Protein AF-A0A7G9GP65-F1 (afdb_monomer_lite)

Organism: NCBI:txid2764325

Radius of gyration: 23.25 Å; chains: 1; bounding box: 45×37×82 Å

pLDDT: mean 80.0, std 8.12, range [55.78, 90.81]

Structure (mmCIF, N/CA/C/O backbone):
data_AF-A0A7G9GP65-F1
#
_entry.id   AF-A0A7G9GP65-F1
#
loop_
_atom_site.group_PDB
_atom_site.id
_atom_site.type_symbol
_atom_site.label_atom_id
_atom_site.label_alt_id
_atom_site.label_comp_id
_atom_site.label_asym_id
_atom_site.label_entity_id
_atom_site.label_seq_id
_atom_site.pdbx_PDB_ins_code
_atom_site.Cartn_x
_atom_site.Cartn_y
_atom_site.Cartn_z
_atom_site.occupancy
_atom_site.B_iso_or_equiv
_atom_site.auth_seq_id
_atom_site.auth_comp_id
_atom_site.auth_asym_id
_atom_site.auth_atom_id
_atom_site.pdbx_PDB_model_num
ATOM 1 N N . MET A 1 1 ? -5.952 -22.312 -15.199 1.00 57.41 1 MET A N 1
ATOM 2 C CA . MET A 1 1 ? -6.891 -21.314 -14.624 1.00 57.41 1 MET A CA 1
ATOM 3 C C . MET A 1 1 ? -7.206 -21.537 -13.141 1.00 57.41 1 MET A C 1
ATOM 5 O O . MET A 1 1 ? -7.220 -20.553 -12.421 1.00 57.41 1 MET A O 1
ATOM 9 N N . LYS A 1 2 ? -7.400 -22.775 -12.648 1.00 69.38 2 LYS A N 1
ATOM 10 C CA . LYS A 1 2 ? -7.743 -23.050 -11.230 1.00 69.38 2 LYS A CA 1
ATOM 11 C C . LYS A 1 2 ? -6.725 -22.535 -10.195 1.00 69.38 2 LYS A C 1
ATOM 13 O O . LYS A 1 2 ? -7.133 -22.012 -9.168 1.00 69.38 2 LYS A O 1
ATOM 18 N N . THR A 1 3 ? -5.423 -22.641 -10.468 1.00 74.25 3 THR A N 1
ATOM 19 C CA . THR A 1 3 ? -4.363 -22.245 -9.520 1.00 74.25 3 THR A CA 1
ATOM 20 C C . THR A 1 3 ? -4.362 -20.739 -9.246 1.00 74.25 3 THR A C 1
ATOM 22 O O . THR A 1 3 ? -4.258 -20.322 -8.099 1.00 74.25 3 THR A O 1
ATOM 25 N N . ASN A 1 4 ? -4.589 -19.921 -10.278 1.00 82.00 4 ASN A N 1
ATOM 26 C CA . ASN A 1 4 ? -4.629 -18.460 -10.156 1.00 82.00 4 ASN A CA 1
ATOM 27 C C . ASN A 1 4 ? -5.793 -18.002 -9.266 1.00 82.00 4 ASN A C 1
ATOM 29 O O . ASN A 1 4 ? -5.630 -17.097 -8.453 1.00 82.00 4 ASN A O 1
ATOM 33 N N . SER A 1 5 ? -6.947 -18.668 -9.361 1.00 84.81 5 SER A N 1
ATOM 34 C CA . SER A 1 5 ? -8.107 -18.369 -8.518 1.00 84.81 5 SER A CA 1
ATOM 35 C C . SER A 1 5 ? -7.844 -18.640 -7.033 1.00 84.81 5 SER A C 1
ATOM 37 O O . SER A 1 5 ? -8.322 -17.884 -6.194 1.00 84.81 5 SER A O 1
ATOM 39 N N . VAL A 1 6 ? -7.051 -19.664 -6.693 1.00 88.50 6 VAL A N 1
ATOM 40 C CA . VAL A 1 6 ? -6.706 -19.974 -5.292 1.00 88.50 6 VAL A CA 1
ATOM 41 C C . VAL A 1 6 ? -5.864 -18.857 -4.671 1.00 88.50 6 VAL A C 1
ATOM 43 O O . VAL A 1 6 ? -6.162 -18.421 -3.559 1.00 88.50 6 VAL A O 1
ATOM 46 N N . TYR A 1 7 ? -4.870 -18.337 -5.398 1.00 85.88 7 TYR A N 1
ATOM 47 C CA . TYR A 1 7 ? -4.051 -17.219 -4.916 1.00 85.88 7 TYR A CA 1
ATOM 48 C C . TYR A 1 7 ? -4.871 -15.943 -4.706 1.00 85.88 7 TYR A C 1
ATOM 50 O O . TYR A 1 7 ? -4.674 -15.245 -3.713 1.00 85.88 7 TYR A O 1
ATOM 58 N N . ILE A 1 8 ? -5.829 -15.666 -5.596 1.00 86.12 8 ILE A N 1
ATOM 59 C CA . ILE A 1 8 ? -6.716 -14.499 -5.482 1.00 86.12 8 ILE A CA 1
ATOM 60 C C . ILE A 1 8 ? -7.601 -14.606 -4.231 1.00 86.12 8 ILE A C 1
ATOM 62 O O . ILE A 1 8 ? -7.719 -13.643 -3.475 1.00 86.12 8 ILE A O 1
ATOM 66 N N . ILE A 1 9 ? -8.187 -15.779 -3.976 1.00 89.31 9 ILE A N 1
ATOM 67 C CA . ILE A 1 9 ? -9.027 -16.014 -2.790 1.00 89.31 9 ILE A CA 1
ATOM 68 C C . ILE A 1 9 ? -8.203 -15.884 -1.502 1.00 89.31 9 ILE A C 1
ATOM 70 O O . ILE A 1 9 ? -8.651 -15.255 -0.543 1.00 89.31 9 ILE A O 1
ATOM 74 N N . PHE A 1 10 ? -6.986 -16.432 -1.485 1.00 88.38 10 PHE A N 1
ATOM 75 C CA . PHE A 1 10 ? -6.080 -16.304 -0.344 1.00 88.38 10 PHE A CA 1
ATOM 76 C C . PHE A 1 10 ? -5.710 -14.837 -0.071 1.00 88.38 10 PHE A C 1
ATOM 78 O O . PHE A 1 10 ? -5.795 -14.382 1.069 1.00 88.38 10 PHE A O 1
ATOM 85 N N . ALA A 1 11 ? -5.385 -14.072 -1.119 1.00 80.75 11 ALA A N 1
ATOM 86 C CA . ALA A 1 11 ? -5.090 -12.646 -1.007 1.00 80.75 11 ALA A CA 1
ATOM 87 C C . ALA A 1 11 ? -6.280 -11.853 -0.433 1.00 80.75 11 ALA A C 1
ATOM 89 O O . ALA A 1 11 ? -6.093 -11.036 0.468 1.00 80.75 11 ALA A O 1
ATOM 90 N N . LEU A 1 12 ? -7.506 -12.140 -0.886 1.00 84.69 12 LEU A N 1
ATOM 91 C CA . LEU A 1 12 ? -8.736 -11.550 -0.344 1.00 84.69 12 LEU A CA 1
ATOM 92 C C . LEU A 1 12 ? -8.912 -11.847 1.153 1.00 84.69 12 LEU A C 1
ATOM 94 O O . LEU A 1 12 ? -9.181 -10.925 1.924 1.00 84.69 12 LEU A O 1
ATOM 98 N N . ILE A 1 13 ? -8.709 -13.100 1.579 1.00 88.31 13 ILE A N 1
ATOM 99 C CA . ILE A 1 13 ? -8.759 -13.482 3.001 1.00 88.31 13 ILE A CA 1
ATOM 100 C C . ILE A 1 13 ? -7.732 -12.690 3.819 1.00 88.31 13 ILE A C 1
ATOM 102 O O . ILE A 1 13 ? -8.066 -12.181 4.892 1.00 88.31 13 ILE A O 1
ATOM 106 N N . CYS A 1 14 ? -6.504 -12.545 3.315 1.00 82.75 14 CYS A N 1
ATOM 107 C CA . CYS A 1 14 ? -5.458 -11.792 4.001 1.00 82.75 14 CYS A CA 1
ATOM 108 C C . CYS A 1 14 ? -5.832 -10.313 4.150 1.00 82.75 14 CYS A C 1
ATOM 110 O O . CYS A 1 14 ? -5.685 -9.763 5.240 1.00 82.75 14 CYS A O 1
ATOM 112 N N . VAL A 1 15 ? -6.365 -9.679 3.100 1.00 81.25 15 VAL A N 1
ATOM 113 C CA . VAL A 1 15 ? -6.813 -8.276 3.154 1.00 81.25 15 VAL A CA 1
ATOM 114 C C . VAL A 1 15 ? -7.937 -8.098 4.178 1.00 81.25 15 VAL A C 1
ATOM 116 O O . VAL A 1 15 ? -7.873 -7.188 5.005 1.00 81.25 15 VAL A O 1
ATOM 119 N N . ILE A 1 16 ? -8.930 -8.992 4.186 1.00 82.88 16 ILE A N 1
ATOM 120 C CA . ILE A 1 16 ? -10.032 -8.950 5.160 1.00 82.88 16 ILE A CA 1
ATOM 121 C C . ILE A 1 16 ? -9.498 -9.126 6.589 1.00 82.88 16 ILE A C 1
ATOM 123 O O . ILE A 1 16 ? -9.869 -8.362 7.482 1.00 82.88 16 ILE A O 1
ATOM 127 N N . GLY A 1 17 ? -8.591 -10.082 6.806 1.00 84.81 17 GLY A N 1
ATOM 128 C CA . GLY A 1 17 ? -7.961 -10.316 8.107 1.00 84.81 17 GLY A CA 1
ATOM 129 C C . GLY A 1 17 ? -7.197 -9.094 8.620 1.00 84.81 17 GLY A C 1
ATOM 130 O O . GLY A 1 17 ? -7.326 -8.734 9.790 1.00 84.81 17 GLY A O 1
ATOM 131 N N . LEU A 1 18 ? -6.471 -8.401 7.740 1.00 82.00 18 LEU A N 1
ATOM 132 C CA . LEU A 1 18 ? -5.767 -7.161 8.073 1.00 82.00 18 LEU A CA 1
ATOM 133 C C . LEU A 1 18 ? -6.731 -6.019 8.422 1.00 82.00 18 LEU A C 1
ATOM 135 O O . LEU A 1 18 ? -6.486 -5.301 9.390 1.00 82.00 18 LEU A O 1
ATOM 139 N N . CYS A 1 19 ? -7.853 -5.881 7.708 1.00 80.06 19 CYS A N 1
ATOM 140 C CA . CYS A 1 19 ? -8.895 -4.900 8.035 1.00 80.06 19 CYS A CA 1
ATOM 141 C C . CYS A 1 19 ? -9.520 -5.153 9.417 1.00 80.06 19 CYS A C 1
ATOM 143 O O . CYS A 1 19 ? -9.676 -4.222 10.211 1.00 80.06 19 CYS A O 1
ATOM 145 N N . VAL A 1 20 ? -9.853 -6.410 9.730 1.00 82.44 20 VAL A N 1
ATOM 146 C CA . VAL A 1 20 ? -10.411 -6.793 11.039 1.00 82.44 20 VAL A CA 1
ATOM 147 C C . VAL A 1 20 ? -9.388 -6.569 12.150 1.00 82.44 20 VAL A C 1
ATOM 149 O O . VAL A 1 20 ? -9.732 -6.043 13.211 1.00 82.44 20 VAL A O 1
ATOM 152 N N . LEU A 1 21 ? -8.122 -6.910 11.902 1.00 79.44 21 LEU A N 1
ATOM 153 C CA . LEU A 1 21 ? -7.039 -6.680 12.850 1.00 79.44 21 LEU A CA 1
ATOM 154 C C . LEU A 1 21 ? -6.838 -5.182 13.113 1.00 79.44 21 LEU A C 1
ATOM 156 O O . LEU A 1 21 ? -6.732 -4.785 14.272 1.00 79.44 21 LEU A O 1
ATOM 160 N N . GLN A 1 22 ? -6.871 -4.347 12.070 1.00 80.50 22 GLN A N 1
ATOM 161 C CA . GLN A 1 22 ? -6.789 -2.890 12.194 1.00 80.50 22 GLN A CA 1
ATOM 162 C C . GLN A 1 22 ? -7.939 -2.329 13.032 1.00 80.50 22 GLN A C 1
ATOM 164 O O . GLN A 1 22 ? -7.717 -1.511 13.926 1.00 80.50 22 GLN A O 1
ATOM 169 N N . TYR A 1 23 ? -9.162 -2.805 12.793 1.00 80.75 23 TYR A N 1
ATOM 170 C CA . TYR A 1 23 ? -10.327 -2.434 13.592 1.00 80.75 23 TYR A CA 1
ATOM 171 C C . TYR A 1 23 ? -10.162 -2.840 15.067 1.00 80.75 23 TYR A C 1
ATOM 173 O O . TYR A 1 23 ? -10.371 -2.021 15.964 1.00 80.75 23 TYR A O 1
ATOM 181 N N . TYR A 1 24 ? -9.732 -4.077 15.332 1.00 81.38 24 TYR A N 1
ATOM 182 C CA . TYR A 1 24 ? -9.575 -4.596 16.694 1.00 81.38 24 TYR A CA 1
ATOM 183 C C . TYR A 1 24 ? -8.441 -3.906 17.465 1.00 81.38 24 TYR A C 1
ATOM 185 O O . TYR A 1 24 ? -8.600 -3.572 18.642 1.00 81.38 24 TYR A O 1
ATOM 193 N N . ILE A 1 25 ? -7.310 -3.644 16.805 1.00 75.38 25 ILE A N 1
ATOM 194 C CA . ILE A 1 25 ? -6.186 -2.898 17.382 1.00 75.38 25 ILE A CA 1
ATOM 195 C C . ILE A 1 25 ? -6.593 -1.449 17.649 1.00 75.38 25 ILE A C 1
ATOM 197 O O . ILE A 1 25 ? -6.311 -0.932 18.731 1.00 75.38 25 ILE A O 1
ATOM 201 N N . SER A 1 26 ? -7.312 -0.818 16.716 1.00 72.88 26 SER A N 1
ATOM 202 C CA . SER A 1 26 ? -7.844 0.536 16.898 1.00 72.88 26 SER A CA 1
ATOM 203 C C . SER A 1 26 ? -8.854 0.629 18.044 1.00 72.88 26 SER A C 1
ATOM 205 O O . SER A 1 26 ? -9.125 1.732 18.514 1.00 72.88 26 SER A O 1
ATOM 207 N N . LEU A 1 27 ? -9.408 -0.499 18.499 1.00 69.81 27 LEU A N 1
ATOM 208 C CA . LEU A 1 27 ? -10.304 -0.541 19.646 1.00 69.81 27 LEU A CA 1
ATOM 209 C C . LEU A 1 27 ? -9.564 -0.459 20.993 1.00 69.81 27 LEU A C 1
ATOM 211 O O . LEU A 1 27 ? -10.176 -0.126 22.009 1.00 69.81 27 LEU A O 1
ATOM 215 N N . LYS A 1 28 ? -8.267 -0.780 21.043 1.00 72.62 28 LYS A N 1
ATOM 216 C CA . LYS A 1 28 ? -7.488 -0.775 22.289 1.00 72.62 28 LYS A CA 1
ATOM 217 C C . LYS A 1 28 ? -6.961 0.637 22.584 1.00 72.62 28 LYS A C 1
ATOM 219 O O . LYS A 1 28 ? -6.544 1.362 21.691 1.00 72.62 28 LYS A O 1
ATOM 224 N N . SER A 1 29 ? -6.925 1.018 23.865 1.00 55.78 29 SER A N 1
ATOM 225 C CA . SER A 1 29 ? -6.674 2.402 24.320 1.00 55.78 29 SER A CA 1
ATOM 226 C C . SER A 1 29 ? -5.311 3.000 23.938 1.00 55.78 29 SER A C 1
ATOM 228 O O . SER A 1 29 ? -5.119 4.218 24.017 1.00 55.78 29 SER A O 1
ATOM 230 N N . LYS A 1 30 ? -4.340 2.175 23.522 1.00 66.94 30 LYS A N 1
ATOM 231 C CA . LYS A 1 30 ? -3.013 2.645 23.117 1.00 66.94 30 LYS A CA 1
ATOM 232 C C . LYS A 1 30 ? -3.083 3.247 21.714 1.00 66.94 30 LYS A C 1
ATOM 234 O O . LYS A 1 30 ? -2.881 2.555 20.722 1.00 66.94 30 LYS A O 1
ATOM 239 N N . LYS A 1 31 ? -3.284 4.569 21.662 1.00 62.41 31 LYS A N 1
ATOM 240 C CA . LYS A 1 31 ? -3.362 5.397 20.440 1.00 62.41 31 LYS A CA 1
ATOM 241 C C . LYS A 1 31 ? -2.283 5.093 19.393 1.00 62.41 31 LYS A C 1
ATOM 243 O O . LYS A 1 31 ? -2.539 5.229 18.209 1.00 62.41 31 LYS A O 1
ATOM 248 N N . TRP A 1 32 ? -1.096 4.675 19.828 1.00 66.12 32 TRP A N 1
ATOM 249 C CA . TRP A 1 32 ? 0.065 4.413 18.976 1.00 66.12 32 TRP A CA 1
ATOM 250 C C . TRP A 1 32 ? -0.038 3.121 18.162 1.00 66.12 32 TRP A C 1
ATOM 252 O O . TRP A 1 32 ? 0.521 3.039 17.072 1.00 66.12 32 TRP A O 1
ATOM 262 N N . LEU A 1 33 ? -0.771 2.117 18.653 1.00 64.38 33 LEU A N 1
ATOM 263 C CA . LEU A 1 33 ? -0.786 0.801 18.017 1.00 64.38 33 LEU A CA 1
ATOM 264 C C . LEU A 1 33 ? -1.638 0.783 16.740 1.00 64.38 33 LEU A C 1
ATOM 266 O O . LEU A 1 33 ? -1.361 0.003 15.843 1.00 64.38 33 LEU A O 1
ATOM 270 N N . GLY A 1 34 ? -2.618 1.682 16.607 1.00 69.44 34 GLY A N 1
ATOM 271 C CA . GLY A 1 34 ? -3.397 1.825 15.371 1.00 69.44 34 GLY A CA 1
ATOM 272 C C . GLY A 1 34 ? -2.641 2.511 14.225 1.00 69.44 34 GLY A C 1
ATOM 273 O O . GLY A 1 34 ? -2.993 2.308 13.066 1.00 69.44 34 GLY A O 1
ATOM 274 N N . TRP A 1 35 ? -1.580 3.273 14.529 1.00 68.75 35 TRP A N 1
ATOM 275 C CA . TRP A 1 35 ? -0.726 3.931 13.527 1.00 68.75 35 TRP A CA 1
ATOM 276 C C . TRP A 1 35 ? 0.390 3.032 12.994 1.00 68.75 35 TRP A C 1
ATOM 278 O O . TRP A 1 35 ? 0.915 3.299 11.913 1.00 68.75 35 TRP A O 1
ATOM 288 N N . ILE A 1 36 ? 0.737 1.954 13.708 1.00 76.31 36 ILE A N 1
ATOM 289 C CA . ILE A 1 36 ? 1.815 1.057 13.278 1.00 76.31 36 ILE A CA 1
ATOM 290 C C . ILE A 1 36 ? 1.476 0.384 11.943 1.00 76.31 36 ILE A C 1
ATOM 292 O O . ILE A 1 36 ? 2.349 0.230 11.097 1.00 76.31 36 ILE A O 1
ATOM 296 N N . LEU A 1 37 ? 0.202 0.038 11.718 1.00 75.06 37 LEU A N 1
ATOM 297 C CA . LEU A 1 37 ? -0.207 -0.705 10.530 1.00 75.06 37 LEU A CA 1
ATOM 298 C C . LEU A 1 37 ? -0.237 0.172 9.265 1.00 75.06 37 LEU A C 1
ATOM 300 O O . LEU A 1 37 ? 0.395 -0.231 8.288 1.00 75.06 37 LEU A O 1
ATOM 304 N N . PRO A 1 38 ? -0.847 1.380 9.255 1.00 78.56 38 PRO A N 1
ATOM 305 C CA . PRO A 1 38 ? -0.689 2.313 8.140 1.00 78.56 38 PRO A CA 1
ATOM 306 C C . PRO A 1 38 ? 0.777 2.673 7.887 1.00 78.56 38 PRO A C 1
ATOM 308 O O . PRO A 1 38 ? 1.180 2.781 6.735 1.00 78.56 38 PRO A O 1
ATOM 311 N N . GLY A 1 39 ? 1.588 2.807 8.945 1.00 80.00 39 GLY A N 1
ATOM 312 C CA . GLY A 1 39 ? 3.019 3.090 8.823 1.00 80.00 39 GLY A CA 1
ATOM 313 C C . GLY A 1 39 ? 3.801 1.968 8.133 1.00 80.00 39 GLY A C 1
ATOM 314 O O . GLY A 1 39 ? 4.597 2.236 7.234 1.00 80.00 39 GLY A O 1
ATOM 315 N N . ILE A 1 40 ? 3.543 0.707 8.496 1.00 81.62 40 ILE A N 1
ATOM 316 C CA . ILE A 1 40 ? 4.163 -0.460 7.850 1.00 81.62 40 ILE A CA 1
ATOM 317 C C . ILE A 1 40 ? 3.728 -0.559 6.384 1.00 81.62 40 ILE A C 1
ATOM 319 O O . ILE A 1 40 ? 4.578 -0.746 5.517 1.00 81.62 40 ILE A O 1
ATOM 323 N N . PHE A 1 41 ? 2.435 -0.384 6.092 1.00 82.81 41 PHE A N 1
ATOM 324 C CA . PHE A 1 41 ? 1.916 -0.406 4.719 1.00 82.81 41 PHE A CA 1
ATOM 325 C C . PHE A 1 41 ? 2.487 0.716 3.854 1.00 82.81 41 PHE A C 1
ATOM 327 O O . PHE A 1 41 ? 2.850 0.483 2.704 1.00 82.81 41 PHE A O 1
ATOM 334 N N . PHE A 1 42 ? 2.629 1.912 4.418 1.00 83.94 42 PHE A N 1
ATOM 335 C CA . PHE A 1 42 ? 3.266 3.037 3.747 1.00 83.94 42 PHE A CA 1
ATOM 336 C C . PHE A 1 42 ? 4.737 2.747 3.418 1.00 83.94 42 PHE A C 1
ATOM 338 O O . PHE A 1 42 ? 5.183 2.981 2.296 1.00 83.94 42 PHE A O 1
ATOM 345 N N . CYS A 1 43 ? 5.480 2.166 4.364 1.00 86.31 43 CYS A N 1
ATOM 346 C CA . CYS A 1 43 ? 6.874 1.777 4.151 1.00 86.31 43 CYS A CA 1
ATOM 347 C C . CYS A 1 43 ? 7.007 0.680 3.077 1.00 86.31 43 CYS A C 1
ATOM 349 O O . CYS A 1 43 ? 7.829 0.792 2.165 1.00 86.31 43 CYS A O 1
ATOM 351 N N . LEU A 1 44 ? 6.142 -0.341 3.123 1.00 85.69 44 LEU A N 1
ATOM 352 C CA . LEU A 1 44 ? 6.063 -1.375 2.087 1.00 85.69 44 LEU A CA 1
ATOM 353 C C . LEU A 1 44 ? 5.720 -0.788 0.712 1.00 85.69 44 LEU A C 1
ATOM 355 O O . LEU A 1 44 ? 6.309 -1.202 -0.284 1.00 85.69 44 LEU A O 1
ATOM 359 N N . SER A 1 45 ? 4.809 0.187 0.654 1.00 88.00 45 SER A N 1
ATOM 360 C CA . SER A 1 45 ? 4.423 0.863 -0.588 1.00 88.00 45 SER A CA 1
ATOM 361 C C . SER A 1 45 ? 5.601 1.603 -1.227 1.00 88.00 45 SER A C 1
ATOM 363 O O . SER A 1 45 ? 5.780 1.528 -2.441 1.00 88.00 45 SER A O 1
ATOM 365 N N . ILE A 1 46 ? 6.463 2.253 -0.433 1.00 88.19 46 ILE A N 1
ATOM 366 C CA . ILE A 1 46 ? 7.684 2.904 -0.940 1.00 88.19 46 ILE A CA 1
ATOM 367 C C . ILE A 1 46 ? 8.619 1.872 -1.579 1.00 88.19 46 ILE A C 1
ATOM 369 O O . ILE A 1 46 ? 9.065 2.064 -2.711 1.00 88.19 46 ILE A O 1
ATOM 373 N N . LEU A 1 47 ? 8.881 0.761 -0.884 1.00 89.94 47 LEU A N 1
ATOM 374 C CA . LEU A 1 47 ? 9.757 -0.294 -1.394 1.00 89.94 47 LEU A CA 1
ATOM 375 C C . LEU A 1 47 ? 9.199 -0.916 -2.683 1.00 89.94 47 LEU A C 1
ATOM 377 O O . LEU A 1 47 ? 9.931 -1.095 -3.659 1.00 89.94 47 LEU A O 1
ATOM 381 N N . PHE A 1 48 ? 7.894 -1.191 -2.703 1.00 89.94 48 PHE A N 1
ATOM 382 C CA . PHE A 1 48 ? 7.208 -1.717 -3.878 1.00 89.94 48 PHE A CA 1
ATOM 383 C C . PHE A 1 48 ? 7.238 -0.729 -5.045 1.00 89.94 48 PHE A C 1
ATOM 385 O O . PHE A 1 48 ? 7.545 -1.128 -6.162 1.00 89.94 48 PHE A O 1
ATOM 392 N N . THR A 1 49 ? 6.995 0.560 -4.796 1.00 89.31 49 THR A N 1
ATOM 393 C CA . THR A 1 49 ? 7.029 1.604 -5.829 1.00 89.31 49 THR A CA 1
ATOM 394 C C . THR A 1 49 ? 8.411 1.685 -6.474 1.00 89.31 49 THR A C 1
ATOM 396 O O . THR A 1 49 ? 8.502 1.695 -7.696 1.00 89.31 49 THR A O 1
ATOM 399 N N . ILE A 1 50 ? 9.493 1.669 -5.686 1.00 88.12 50 ILE A N 1
ATOM 400 C CA . ILE A 1 50 ? 10.867 1.681 -6.221 1.00 88.12 50 ILE A CA 1
ATOM 401 C C . ILE A 1 50 ? 11.117 0.449 -7.100 1.00 88.12 50 ILE A C 1
ATOM 403 O O . ILE A 1 50 ? 11.640 0.570 -8.211 1.00 88.12 50 ILE A O 1
ATOM 407 N N . SER A 1 51 ? 10.713 -0.733 -6.628 1.00 87.44 51 SER A N 1
ATOM 408 C CA . SER A 1 51 ? 1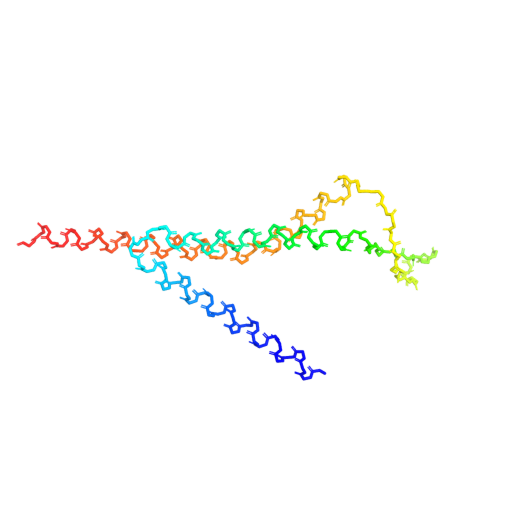0.860 -1.982 -7.378 1.00 87.44 51 SER A CA 1
ATOM 409 C C . SER A 1 51 ? 10.055 -1.968 -8.685 1.00 87.44 51 SER A C 1
ATOM 411 O O . SER A 1 51 ? 10.608 -2.240 -9.751 1.00 87.44 51 SER A O 1
ATOM 413 N N . ALA A 1 52 ? 8.781 -1.580 -8.620 1.00 88.00 52 ALA A N 1
ATOM 414 C CA . ALA A 1 52 ? 7.867 -1.538 -9.753 1.00 88.00 52 ALA A CA 1
ATOM 415 C C . ALA A 1 52 ? 8.289 -0.502 -10.797 1.00 88.00 52 ALA A C 1
ATOM 417 O O . ALA A 1 52 ? 8.290 -0.804 -11.982 1.00 88.00 52 ALA A O 1
ATOM 418 N N . VAL A 1 53 ? 8.698 0.695 -10.377 1.00 87.00 53 VAL A N 1
ATOM 419 C CA . VAL A 1 53 ? 9.177 1.750 -11.282 1.00 87.00 53 VAL A CA 1
ATOM 420 C C . VAL A 1 53 ? 10.433 1.312 -12.019 1.00 87.00 53 VAL A C 1
ATOM 422 O O . VAL A 1 53 ? 10.522 1.495 -13.228 1.00 87.00 53 VAL A O 1
ATOM 425 N N . THR A 1 54 ? 11.387 0.703 -11.313 1.00 83.06 54 THR A N 1
ATOM 426 C CA . THR A 1 54 ? 12.633 0.220 -11.925 1.00 83.06 54 THR A CA 1
ATOM 427 C C . THR A 1 54 ? 12.346 -0.887 -12.939 1.00 83.06 54 THR A C 1
ATOM 429 O O . THR A 1 54 ? 12.882 -0.868 -14.045 1.00 83.06 54 THR A O 1
ATOM 432 N N . PHE A 1 55 ? 11.442 -1.808 -12.596 1.00 83.88 55 PHE A N 1
ATOM 433 C CA . PHE A 1 55 ? 11.003 -2.876 -13.490 1.00 83.88 55 PHE A CA 1
ATOM 434 C C . PHE A 1 55 ? 10.228 -2.338 -14.704 1.00 83.88 55 PHE A C 1
ATOM 436 O O . PHE A 1 55 ? 10.521 -2.687 -15.838 1.00 83.88 55 PHE A O 1
ATOM 443 N N . LEU A 1 56 ? 9.265 -1.440 -14.512 1.00 80.69 56 LEU A N 1
ATOM 444 C CA . LEU A 1 56 ? 8.463 -0.874 -15.604 1.00 80.69 56 LEU A CA 1
ATOM 445 C C . LEU A 1 56 ? 9.243 0.124 -16.468 1.00 80.69 56 LEU A C 1
ATOM 447 O O . LEU A 1 56 ? 8.842 0.409 -17.593 1.00 80.69 56 LEU A O 1
ATOM 451 N N . HIS A 1 57 ? 10.340 0.682 -15.961 1.00 78.31 57 HIS A N 1
ATOM 452 C CA . HIS A 1 57 ? 11.251 1.488 -16.766 1.00 78.31 57 HIS A CA 1
ATOM 453 C C . HIS A 1 57 ? 12.106 0.621 -17.696 1.00 78.31 57 HIS A C 1
ATOM 455 O O . HIS A 1 57 ? 12.370 1.041 -18.816 1.00 78.31 57 HIS A O 1
ATOM 461 N N . SER A 1 58 ? 12.495 -0.592 -17.280 1.00 75.19 58 SER A N 1
ATOM 462 C CA . SER A 1 58 ? 13.290 -1.487 -18.134 1.00 75.19 58 SER A CA 1
ATOM 463 C C . SER A 1 58 ? 12.494 -2.103 -19.290 1.00 75.19 58 SER A C 1
ATOM 465 O O . SER A 1 58 ? 13.090 -2.587 -20.250 1.00 75.19 58 SER A O 1
ATOM 467 N N . TYR A 1 59 ? 11.162 -2.082 -19.208 1.00 71.12 59 TYR A N 1
ATOM 468 C CA . TYR A 1 59 ? 10.256 -2.546 -20.254 1.00 71.12 59 TYR A CA 1
ATOM 469 C C . TYR A 1 59 ? 9.451 -1.360 -20.803 1.00 71.12 59 TYR A C 1
ATOM 471 O O . TYR A 1 59 ? 8.368 -1.055 -20.304 1.00 71.12 59 TYR A O 1
ATOM 479 N N . GLU A 1 60 ? 9.961 -0.677 -21.832 1.00 66.06 60 GLU A N 1
ATOM 480 C CA . GLU A 1 60 ? 9.136 0.271 -22.591 1.00 66.06 60 GLU A CA 1
ATOM 481 C C . GLU A 1 60 ? 8.357 -0.467 -23.686 1.00 66.06 60 GLU A C 1
ATOM 483 O O . GLU A 1 60 ? 8.903 -1.274 -24.442 1.00 66.06 60 GLU A O 1
ATOM 488 N N . ILE A 1 61 ? 7.053 -0.190 -23.761 1.00 66.12 61 ILE A N 1
ATOM 489 C CA . ILE A 1 61 ? 6.176 -0.681 -24.824 1.00 66.12 61 ILE A CA 1
ATOM 490 C C . ILE A 1 61 ? 6.192 0.366 -25.935 1.00 66.12 61 ILE A C 1
ATOM 492 O O . ILE A 1 61 ? 5.697 1.476 -25.743 1.00 66.12 61 ILE A O 1
ATOM 496 N N . SER A 1 62 ? 6.763 0.017 -27.088 1.00 69.56 62 SER A N 1
ATOM 497 C CA . SER A 1 62 ? 6.697 0.852 -28.291 1.00 69.56 62 SER A CA 1
ATOM 498 C C . SER A 1 62 ? 5.553 0.377 -29.184 1.00 69.56 62 SER A C 1
ATOM 500 O O . SER A 1 62 ? 5.522 -0.784 -29.602 1.00 69.56 62 SER A O 1
ATOM 502 N N . GLU A 1 63 ? 4.612 1.267 -29.490 1.00 71.81 63 GLU A N 1
ATOM 503 C CA . GLU A 1 63 ? 3.524 1.002 -30.434 1.00 71.81 63 GLU A CA 1
ATOM 504 C C . GLU A 1 63 ? 3.947 1.414 -31.846 1.00 71.81 63 GLU A C 1
ATOM 506 O O . GLU A 1 63 ? 4.219 2.582 -32.125 1.00 71.81 63 GLU A O 1
ATOM 511 N N . VAL A 1 64 ? 4.012 0.440 -32.754 1.00 75.31 64 VAL A N 1
ATOM 512 C CA . VAL A 1 64 ? 4.286 0.679 -34.171 1.00 75.31 64 VAL A CA 1
ATOM 513 C C . VAL A 1 64 ? 2.954 0.865 -34.886 1.00 75.31 64 VAL A C 1
ATOM 515 O O . VAL A 1 64 ? 2.206 -0.092 -35.112 1.00 75.31 64 VAL A O 1
ATOM 518 N N . TYR A 1 65 ? 2.663 2.111 -35.244 1.00 75.06 65 TYR A N 1
ATOM 519 C CA . TYR A 1 65 ? 1.510 2.476 -36.058 1.00 75.06 65 TYR A CA 1
ATOM 520 C C . TYR A 1 65 ? 1.838 2.299 -37.542 1.00 75.06 65 TYR A C 1
ATOM 522 O O . TYR A 1 65 ? 2.912 2.676 -38.012 1.00 75.06 65 TYR A O 1
ATOM 530 N N . SER A 1 66 ? 0.904 1.723 -38.291 1.00 78.44 66 SER A N 1
ATOM 531 C CA . SER A 1 66 ? 0.979 1.665 -39.746 1.00 78.44 66 SER A CA 1
ATOM 532 C C . SER A 1 66 ? 0.721 3.048 -40.355 1.00 78.44 66 SER A C 1
ATOM 534 O O . SER A 1 66 ? 0.149 3.930 -39.716 1.00 78.44 66 SER A O 1
ATOM 536 N N . ASN A 1 67 ? 1.115 3.245 -41.613 1.00 80.12 67 ASN A N 1
ATOM 537 C CA . ASN A 1 67 ? 1.047 4.544 -42.302 1.00 80.12 67 ASN A CA 1
ATOM 538 C C . ASN A 1 67 ? -0.391 5.099 -42.426 1.00 80.12 67 ASN A C 1
ATOM 540 O O . ASN A 1 67 ? -0.605 6.289 -42.612 1.00 80.12 67 ASN A O 1
ATOM 544 N N . ASN A 1 68 ? -1.381 4.221 -42.290 1.00 82.69 68 ASN A N 1
ATOM 545 C CA . ASN A 1 68 ? -2.816 4.491 -42.284 1.00 82.69 68 ASN A CA 1
ATOM 546 C C . ASN A 1 68 ? -3.417 4.614 -40.864 1.00 82.69 68 ASN A C 1
ATOM 548 O O . ASN A 1 68 ? -4.636 4.615 -40.721 1.00 82.69 68 ASN A O 1
ATOM 552 N N . GLY A 1 69 ? -2.586 4.725 -39.819 1.00 78.94 69 GLY A N 1
ATOM 553 C CA . GLY A 1 69 ? -3.003 4.998 -38.435 1.00 78.94 69 GLY A CA 1
ATOM 554 C C . GLY A 1 69 ? -3.446 3.776 -37.624 1.00 78.94 69 GLY A C 1
ATOM 555 O O . GLY A 1 69 ? -3.755 3.905 -36.443 1.00 78.94 69 GLY A O 1
ATOM 556 N N . ASN A 1 70 ? -3.450 2.582 -38.219 1.00 80.38 70 ASN A N 1
ATOM 557 C CA . ASN A 1 70 ? -3.815 1.348 -37.524 1.00 80.38 70 ASN A CA 1
ATOM 558 C C . ASN A 1 70 ? -2.626 0.780 -36.735 1.00 80.38 70 ASN A C 1
ATOM 560 O O . ASN A 1 70 ? -1.506 0.736 -37.245 1.00 80.38 70 ASN A O 1
ATOM 564 N N . LEU A 1 71 ? -2.872 0.301 -35.513 1.00 77.69 71 LEU A N 1
ATOM 565 C CA . LEU A 1 71 ? -1.874 -0.385 -34.686 1.00 77.69 71 LEU A CA 1
ATOM 566 C C . LEU A 1 71 ? -1.401 -1.664 -35.389 1.00 77.69 71 LEU A C 1
ATOM 568 O O . LEU A 1 71 ? -2.198 -2.574 -35.617 1.00 77.69 71 LEU A O 1
ATOM 572 N N . MET A 1 72 ? -0.116 -1.731 -35.747 1.00 75.12 72 MET A N 1
ATOM 573 C CA . MET A 1 72 ? 0.451 -2.864 -36.487 1.00 75.12 72 MET A CA 1
ATOM 574 C C . MET A 1 72 ? 1.161 -3.852 -35.556 1.00 75.12 72 MET A C 1
ATOM 576 O O . MET A 1 72 ? 1.065 -5.057 -35.767 1.00 75.12 72 MET A O 1
ATOM 580 N N . SER A 1 73 ? 1.840 -3.362 -34.510 1.00 74.75 73 SER A N 1
ATOM 581 C CA . SER A 1 73 ? 2.409 -4.209 -33.452 1.00 74.75 73 SER A CA 1
ATOM 582 C C . SER A 1 73 ? 2.806 -3.400 -32.216 1.00 74.75 73 SER A C 1
ATOM 584 O O . SER A 1 73 ? 3.359 -2.310 -32.340 1.00 74.75 73 SER A O 1
ATOM 586 N N . SER A 1 74 ? 2.617 -3.971 -31.025 1.00 72.94 74 SER A N 1
ATOM 587 C CA . SER A 1 74 ? 3.256 -3.512 -29.785 1.00 72.94 74 SER A CA 1
ATOM 588 C C . SER A 1 74 ? 4.534 -4.322 -29.551 1.00 72.94 74 SER A C 1
ATOM 590 O O . SER A 1 74 ? 4.457 -5.536 -29.346 1.00 72.94 74 SER A O 1
ATOM 592 N N . ILE A 1 75 ? 5.706 -3.690 -29.606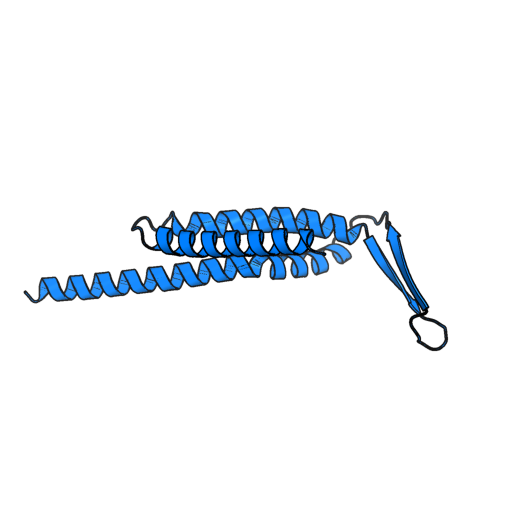 1.00 73.06 75 ILE A N 1
ATOM 593 C CA . ILE A 1 75 ? 6.991 -4.367 -29.379 1.00 73.06 75 ILE A CA 1
ATOM 594 C C . ILE A 1 75 ? 7.473 -4.022 -27.968 1.00 73.06 75 ILE A C 1
ATOM 596 O O . ILE A 1 75 ? 7.652 -2.851 -27.635 1.00 73.06 75 ILE A O 1
ATOM 600 N N . ILE A 1 76 ? 7.678 -5.051 -27.141 1.00 73.25 76 ILE A N 1
ATOM 601 C CA . ILE A 1 76 ? 8.324 -4.917 -25.832 1.00 73.25 76 ILE A CA 1
ATOM 602 C C . ILE A 1 76 ? 9.830 -4.870 -26.087 1.00 73.25 76 ILE A C 1
ATOM 604 O O . ILE A 1 76 ? 10.431 -5.887 -26.441 1.00 73.25 76 ILE A O 1
ATOM 608 N N . THR A 1 77 ? 10.438 -3.696 -25.943 1.00 66.38 77 THR A N 1
ATOM 609 C CA . THR A 1 77 ? 11.892 -3.541 -26.045 1.00 66.38 77 THR A CA 1
ATOM 610 C C . THR A 1 77 ? 12.488 -3.437 -24.648 1.00 66.38 77 THR A C 1
ATOM 612 O O . THR A 1 77 ? 12.026 -2.643 -23.832 1.00 66.38 77 THR A O 1
ATOM 615 N N . ASN A 1 78 ? 13.527 -4.228 -24.371 1.00 63.38 78 ASN A N 1
ATOM 616 C CA . ASN A 1 78 ? 14.317 -4.066 -23.153 1.00 63.38 78 ASN A CA 1
ATOM 617 C C . ASN A 1 78 ? 15.160 -2.798 -23.312 1.00 63.38 78 ASN A C 1
ATOM 619 O O . ASN A 1 78 ? 16.175 -2.808 -24.013 1.00 63.38 78 ASN A O 1
ATOM 623 N N . THR A 1 79 ? 14.721 -1.697 -22.713 1.00 60.44 79 THR A N 1
ATOM 624 C CA . THR A 1 79 ? 15.407 -0.413 -22.838 1.00 60.44 79 THR A CA 1
ATOM 625 C C . THR A 1 79 ? 16.517 -0.347 -21.791 1.00 60.44 79 THR A C 1
ATOM 627 O O . THR A 1 79 ? 16.261 -0.289 -20.590 1.00 60.44 79 THR A O 1
ATOM 630 N N . THR A 1 80 ? 17.778 -0.324 -22.228 1.00 58.91 80 THR A N 1
ATOM 631 C CA . THR A 1 80 ? 18.918 0.096 -21.393 1.00 58.91 80 THR A CA 1
ATOM 632 C C . THR A 1 80 ? 18.956 1.626 -21.339 1.00 58.91 80 THR A C 1
ATOM 634 O O . THR A 1 80 ? 19.910 2.256 -21.797 1.00 58.91 80 THR A O 1
ATOM 637 N N . SER A 1 81 ? 17.866 2.253 -20.899 1.00 62.03 81 SER A N 1
ATOM 638 C CA . SER A 1 81 ? 17.763 3.708 -20.811 1.00 62.03 81 SER A CA 1
ATOM 639 C C . SER A 1 81 ? 18.537 4.212 -19.601 1.00 62.03 81 SER A C 1
ATOM 641 O O . SER A 1 81 ? 18.470 3.654 -18.506 1.00 62.03 81 SER A O 1
ATOM 643 N N . ASN A 1 82 ? 19.266 5.310 -19.791 1.00 63.69 82 ASN A N 1
ATOM 644 C CA . ASN A 1 82 ? 19.822 6.070 -18.679 1.00 63.69 82 ASN A CA 1
ATOM 645 C C . ASN A 1 82 ? 18.677 6.536 -17.765 1.00 63.69 82 ASN A C 1
ATOM 647 O O . ASN A 1 82 ? 17.652 7.015 -18.254 1.00 63.69 82 ASN A O 1
ATOM 651 N N . PHE A 1 83 ? 18.864 6.406 -16.448 1.00 69.00 83 PHE A N 1
ATOM 652 C CA . PHE A 1 83 ? 17.865 6.733 -15.428 1.00 69.00 83 PHE A CA 1
ATOM 653 C C . PHE A 1 83 ? 17.593 8.249 -15.416 1.00 69.00 83 PHE A C 1
ATOM 655 O O . PHE A 1 83 ? 18.232 9.012 -14.690 1.00 69.00 83 PHE A O 1
ATOM 662 N N . SER A 1 84 ? 16.677 8.708 -16.270 1.00 81.31 84 SER A N 1
ATOM 663 C CA . SER A 1 84 ? 16.284 10.115 -16.346 1.00 81.31 84 SER A CA 1
ATOM 664 C C . SER A 1 84 ? 15.148 10.391 -15.371 1.00 81.31 84 SER A C 1
ATOM 666 O O . SER A 1 84 ? 14.052 9.845 -15.490 1.00 81.31 84 SER A O 1
ATOM 668 N N . ILE A 1 85 ? 15.383 11.296 -14.420 1.00 80.00 85 ILE A N 1
ATOM 669 C CA . ILE A 1 85 ? 14.377 11.694 -13.424 1.00 80.00 85 ILE A CA 1
ATOM 670 C C . ILE A 1 85 ? 13.084 12.185 -14.095 1.00 80.00 85 ILE A C 1
ATOM 672 O O . ILE A 1 85 ? 11.997 11.934 -13.585 1.00 80.00 85 ILE A O 1
ATOM 676 N N . GLN A 1 86 ? 13.184 12.816 -15.269 1.00 83.50 86 GLN A N 1
ATOM 677 C CA . GLN A 1 86 ? 12.035 13.362 -15.998 1.00 83.50 86 GLN A CA 1
ATOM 678 C C . GLN A 1 86 ? 11.066 12.277 -16.495 1.00 83.50 86 GLN A C 1
ATOM 680 O O . GLN A 1 86 ? 9.861 12.506 -16.509 1.00 83.50 86 GLN A O 1
ATOM 685 N N . THR A 1 87 ? 11.566 11.095 -16.874 1.00 79.19 87 THR A N 1
ATOM 686 C CA . THR A 1 87 ? 10.724 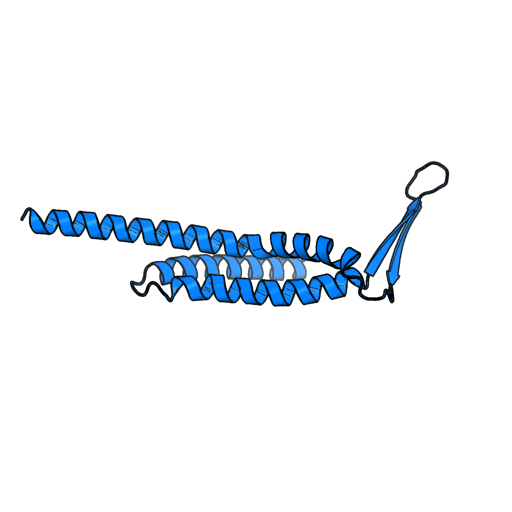9.986 -17.367 1.00 79.19 87 THR A CA 1
ATOM 687 C C . THR A 1 87 ? 10.224 9.089 -16.236 1.00 79.19 87 THR A C 1
ATOM 689 O O . THR A 1 87 ? 9.180 8.449 -16.351 1.00 79.19 87 THR A O 1
ATOM 692 N N . ILE A 1 88 ? 10.954 9.059 -15.123 1.00 84.56 88 ILE A N 1
ATOM 693 C CA . ILE A 1 88 ? 10.706 8.158 -13.996 1.00 84.56 88 ILE A CA 1
ATOM 694 C C . ILE A 1 88 ? 9.727 8.760 -12.994 1.00 84.56 88 ILE A C 1
ATOM 696 O O . ILE A 1 88 ? 8.845 8.061 -12.498 1.00 84.56 88 ILE A O 1
ATOM 700 N N . LEU A 1 89 ? 9.856 10.057 -12.715 1.00 87.62 89 LEU A N 1
ATOM 701 C CA . LEU A 1 89 ? 9.032 10.756 -11.738 1.00 87.62 89 LEU A CA 1
ATOM 702 C C . LEU A 1 89 ? 7.518 10.634 -12.001 1.00 87.62 89 LEU A C 1
ATOM 704 O O . LEU A 1 89 ? 6.809 10.273 -11.060 1.00 87.62 89 LEU A O 1
ATOM 708 N N . PRO A 1 90 ? 6.992 10.858 -13.225 1.00 88.06 90 PRO A N 1
ATOM 709 C CA . PRO A 1 90 ? 5.555 10.718 -13.469 1.00 88.06 90 PRO A CA 1
ATOM 710 C C . PRO A 1 90 ? 5.064 9.278 -13.253 1.00 88.06 90 PRO A C 1
ATOM 712 O O . PRO A 1 90 ? 4.066 9.080 -12.562 1.00 88.06 90 PRO A O 1
ATOM 715 N N . LYS A 1 91 ? 5.807 8.271 -13.743 1.00 85.19 91 LYS A N 1
ATOM 716 C CA . LYS A 1 91 ? 5.487 6.845 -13.533 1.00 85.19 91 LYS A CA 1
ATOM 717 C C . LYS A 1 91 ? 5.491 6.481 -12.044 1.00 85.19 91 LYS A C 1
ATOM 719 O O . LYS A 1 91 ? 4.602 5.778 -11.569 1.00 85.19 91 LYS A O 1
ATOM 724 N N . ALA A 1 92 ? 6.472 6.978 -11.291 1.00 89.00 92 ALA A N 1
ATOM 725 C CA . ALA A 1 92 ? 6.583 6.728 -9.858 1.00 89.00 92 ALA A CA 1
ATOM 726 C C . ALA A 1 92 ? 5.416 7.318 -9.064 1.00 89.00 92 ALA A C 1
ATOM 728 O O . ALA A 1 92 ? 4.892 6.642 -8.182 1.00 89.00 92 ALA A O 1
ATOM 729 N N . ILE A 1 93 ? 4.987 8.541 -9.388 1.00 90.81 93 ILE A N 1
ATOM 730 C CA . ILE A 1 93 ? 3.846 9.190 -8.726 1.00 90.81 93 ILE A CA 1
ATOM 731 C C . ILE A 1 93 ? 2.559 8.397 -8.972 1.00 90.81 93 ILE A C 1
ATOM 733 O O . ILE A 1 93 ? 1.808 8.147 -8.029 1.00 90.81 93 ILE A O 1
ATOM 737 N N . GLU A 1 94 ? 2.323 7.966 -10.210 1.00 88.56 94 GLU A N 1
ATOM 738 C CA . GLU A 1 94 ? 1.142 7.178 -10.573 1.00 88.56 94 GLU A CA 1
ATOM 739 C C . GLU A 1 94 ? 1.083 5.849 -9.802 1.00 88.56 94 GLU A C 1
ATOM 741 O O . GLU A 1 94 ? 0.099 5.563 -9.113 1.00 88.56 94 GLU A O 1
ATOM 746 N N . ILE A 1 95 ? 2.170 5.071 -9.842 1.00 88.19 95 ILE A N 1
ATOM 747 C CA . ILE A 1 95 ? 2.270 3.779 -9.146 1.00 88.19 95 ILE A CA 1
ATOM 748 C C . ILE A 1 95 ? 2.127 3.969 -7.634 1.00 88.19 95 ILE A C 1
ATOM 750 O O . ILE A 1 95 ? 1.403 3.210 -6.983 1.00 88.19 95 ILE A O 1
ATOM 754 N N . PHE A 1 96 ? 2.770 4.997 -7.075 1.00 89.44 96 PHE A N 1
ATOM 755 C CA . PHE A 1 96 ? 2.695 5.306 -5.652 1.00 89.44 96 PHE A CA 1
ATOM 756 C C . PHE A 1 96 ? 1.263 5.622 -5.211 1.00 89.44 96 PHE A C 1
ATOM 758 O O . PHE A 1 96 ? 0.828 5.135 -4.167 1.00 89.44 96 PHE A O 1
ATOM 765 N N . LEU A 1 97 ? 0.506 6.402 -5.988 1.00 89.38 97 LEU A N 1
ATOM 766 C CA . LEU A 1 97 ? -0.883 6.739 -5.659 1.00 89.38 97 LEU A CA 1
ATOM 767 C C . LEU A 1 97 ? -1.773 5.493 -5.635 1.00 89.38 97 LEU A C 1
ATOM 769 O O . LEU A 1 97 ? -2.505 5.284 -4.665 1.00 89.38 97 LEU A O 1
ATOM 773 N N . ILE A 1 98 ? -1.662 4.636 -6.653 1.00 87.06 98 ILE A N 1
ATOM 774 C CA . ILE A 1 98 ? -2.441 3.393 -6.751 1.00 87.06 98 ILE A CA 1
ATOM 775 C C . ILE A 1 98 ? -2.101 2.453 -5.586 1.00 87.06 98 ILE A C 1
ATOM 777 O O . ILE A 1 98 ? -2.999 1.932 -4.920 1.00 87.06 98 ILE A O 1
ATOM 781 N N . CYS A 1 99 ? -0.812 2.284 -5.284 1.00 84.31 99 CYS A N 1
ATOM 782 C CA . CYS A 1 99 ? -0.354 1.389 -4.219 1.00 84.31 99 CYS A CA 1
ATOM 783 C C . CYS A 1 99 ? -0.691 1.897 -2.809 1.00 84.31 99 CYS A C 1
ATOM 785 O O . CYS A 1 99 ? -0.748 1.098 -1.875 1.00 84.31 99 CYS A O 1
ATOM 787 N N . ASN A 1 100 ? -0.949 3.198 -2.635 1.00 87.38 100 ASN A N 1
ATOM 788 C CA . ASN A 1 100 ? -1.325 3.785 -1.346 1.00 87.38 100 ASN A CA 1
ATOM 789 C C . ASN A 1 100 ? -2.839 3.879 -1.099 1.00 87.38 100 ASN A C 1
ATOM 791 O O . ASN A 1 100 ? -3.232 4.251 0.010 1.00 87.38 100 ASN A O 1
ATOM 795 N N . LEU A 1 101 ? -3.701 3.497 -2.051 1.00 86.19 101 LEU A N 1
ATOM 796 C CA . LEU A 1 101 ? -5.153 3.418 -1.816 1.00 86.19 101 LEU A CA 1
ATOM 797 C C . LEU A 1 101 ? -5.520 2.568 -0.576 1.00 86.19 101 LEU A C 1
ATOM 799 O O . LEU A 1 101 ? -6.333 3.027 0.234 1.00 86.19 101 LEU A O 1
ATOM 803 N N . PRO A 1 102 ? -4.900 1.392 -0.337 1.00 79.50 102 PRO A N 1
ATOM 804 C CA . PRO A 1 102 ? -5.126 0.621 0.887 1.00 79.50 102 PRO A CA 1
ATOM 805 C C . PRO A 1 102 ? -4.701 1.370 2.159 1.00 79.50 102 PRO A C 1
ATOM 807 O O . PRO A 1 102 ? -5.405 1.336 3.167 1.00 79.50 102 PRO A O 1
ATOM 810 N N . THR A 1 103 ? -3.582 2.099 2.115 1.00 86.56 103 THR A N 1
ATOM 811 C CA . THR A 1 103 ? -3.088 2.901 3.245 1.00 86.56 103 THR A CA 1
ATOM 812 C C . THR A 1 103 ? -4.087 3.996 3.623 1.00 86.56 103 THR A C 1
ATOM 814 O O . THR A 1 103 ? -4.381 4.178 4.805 1.00 86.56 103 THR A O 1
ATOM 817 N N . ILE A 1 104 ? -4.661 4.685 2.629 1.00 85.56 104 ILE A N 1
ATOM 818 C CA . ILE A 1 104 ? -5.688 5.718 2.843 1.00 85.56 104 ILE A CA 1
ATOM 819 C C . ILE A 1 104 ? -6.927 5.112 3.514 1.00 85.56 104 ILE A C 1
ATOM 821 O O . ILE A 1 104 ? -7.433 5.675 4.487 1.00 85.56 104 ILE A O 1
ATOM 825 N N . LEU A 1 105 ? -7.378 3.936 3.061 1.00 84.56 105 LEU A N 1
ATOM 826 C CA . LEU A 1 105 ? -8.487 3.213 3.692 1.00 84.56 105 LEU A CA 1
ATOM 827 C C . LEU A 1 105 ? -8.201 2.904 5.169 1.00 84.56 105 LEU A C 1
ATOM 829 O O . LEU A 1 105 ? -9.052 3.164 6.024 1.00 84.56 105 LEU A O 1
ATOM 833 N N . PHE A 1 106 ? -7.001 2.420 5.500 1.00 82.00 106 PHE A N 1
ATOM 834 C CA . PHE A 1 106 ? -6.629 2.144 6.892 1.00 82.00 106 PHE A CA 1
ATOM 835 C C . PHE A 1 106 ? -6.590 3.401 7.765 1.00 82.00 106 PHE A C 1
ATOM 837 O O . PHE A 1 106 ? -7.007 3.343 8.927 1.00 82.00 106 PHE A O 1
ATOM 844 N N . ILE A 1 107 ? -6.136 4.533 7.219 1.00 83.94 107 ILE A N 1
ATOM 845 C CA . ILE A 1 107 ? -6.140 5.824 7.920 1.00 83.94 107 ILE A CA 1
ATOM 846 C C . ILE A 1 107 ? -7.577 6.271 8.208 1.00 83.94 107 ILE A C 1
ATOM 848 O O . ILE A 1 107 ? -7.879 6.657 9.339 1.00 83.94 107 ILE A O 1
ATOM 852 N N . ILE A 1 108 ? -8.479 6.183 7.225 1.00 86.62 108 ILE A N 1
ATOM 853 C CA . ILE A 1 108 ? -9.888 6.570 7.396 1.00 86.62 108 ILE A CA 1
ATOM 854 C C . ILE A 1 108 ? -10.553 5.713 8.478 1.00 86.62 108 ILE A C 1
ATOM 856 O O . ILE A 1 108 ? -11.164 6.259 9.400 1.00 86.62 108 ILE A O 1
ATOM 860 N N . ILE A 1 109 ? -10.394 4.387 8.411 1.00 84.38 109 ILE A N 1
ATOM 861 C CA . ILE A 1 109 ? -10.949 3.461 9.411 1.00 84.38 109 ILE A CA 1
ATOM 862 C C . ILE A 1 109 ? -10.437 3.820 10.809 1.00 84.38 109 ILE A C 1
ATOM 864 O O . ILE A 1 109 ? -11.229 3.942 11.746 1.00 84.38 109 ILE A O 1
ATOM 868 N N . PHE A 1 110 ? -9.129 4.043 10.946 1.00 83.56 110 PHE A N 1
ATOM 869 C CA . PHE A 1 110 ? -8.519 4.429 12.214 1.00 83.56 110 PHE A CA 1
ATOM 870 C C . PHE A 1 110 ? -9.108 5.738 12.768 1.00 83.56 110 PHE A C 1
ATOM 872 O O . PHE A 1 110 ? -9.497 5.799 13.939 1.00 83.56 110 PHE A O 1
ATOM 879 N N . LEU A 1 111 ? -9.220 6.781 11.938 1.00 83.88 111 LEU A N 1
ATOM 880 C CA . LEU A 1 111 ? -9.750 8.078 12.367 1.00 83.88 111 LEU A CA 1
ATOM 881 C C . LEU A 1 111 ? -11.210 7.975 12.821 1.00 83.88 111 LEU A C 1
ATOM 883 O O . LEU A 1 111 ? -11.552 8.510 13.879 1.00 83.88 111 LEU A O 1
ATOM 887 N N . VAL A 1 112 ? -12.052 7.265 12.067 1.00 85.88 112 VAL A N 1
ATOM 888 C CA . VAL A 1 112 ? -13.478 7.091 12.385 1.00 85.88 112 VAL A CA 1
ATOM 889 C C . VAL A 1 112 ? -13.662 6.335 13.701 1.00 85.88 112 VAL A C 1
ATOM 891 O O . VAL A 1 112 ? -14.401 6.789 14.580 1.00 85.88 112 VAL A O 1
ATOM 894 N N . VAL A 1 113 ? -12.964 5.209 13.878 1.00 83.50 113 VAL A N 1
ATOM 895 C CA . VAL A 1 113 ? -13.056 4.401 15.105 1.00 83.50 113 VAL A CA 1
ATOM 896 C C . VAL A 1 113 ? -12.594 5.206 16.318 1.00 83.50 113 VAL A C 1
ATOM 898 O O . VAL A 1 113 ? -13.277 5.236 17.344 1.00 83.50 113 VAL A O 1
ATOM 901 N N . HIS A 1 114 ? -11.474 5.915 16.199 1.00 80.56 114 HIS A N 1
ATOM 902 C CA . HIS A 1 114 ? -10.929 6.691 17.305 1.00 80.56 114 HIS A CA 1
ATOM 903 C C . HIS A 1 114 ? -11.810 7.902 17.669 1.00 80.56 114 HIS A C 1
ATOM 905 O O . HIS A 1 114 ? -11.956 8.228 18.850 1.00 80.56 114 HIS A O 1
ATOM 911 N N . GLN A 1 115 ? -12.445 8.557 16.688 1.00 83.44 115 GLN A N 1
ATOM 912 C CA . GLN A 1 115 ? -13.434 9.609 16.957 1.00 83.44 115 GLN A CA 1
ATOM 913 C C . GLN A 1 115 ? -14.652 9.064 17.707 1.00 83.44 115 GLN A C 1
ATOM 915 O O . GLN A 1 115 ? -15.073 9.667 18.697 1.00 83.44 115 GLN A O 1
ATOM 920 N N . LYS A 1 116 ? -15.173 7.900 17.293 1.00 84.00 116 LYS A N 1
ATOM 921 C CA . LYS A 1 116 ? -16.282 7.238 17.989 1.00 84.00 116 LYS A CA 1
ATOM 922 C C 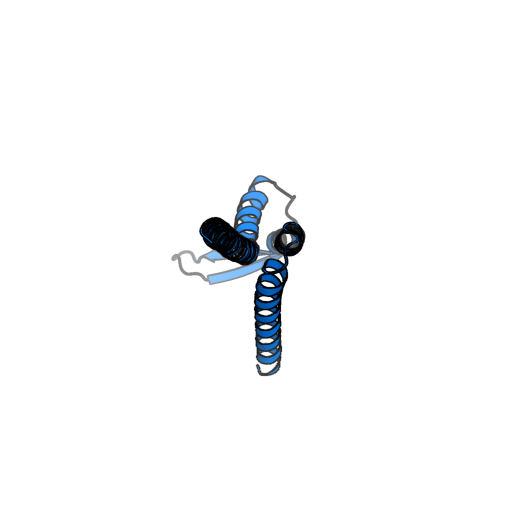. LYS A 1 116 ? -15.925 6.980 19.453 1.00 84.00 116 LYS A C 1
ATOM 924 O O . LYS A 1 116 ? -16.667 7.397 20.333 1.00 84.00 116 LYS A O 1
ATOM 929 N N . GLN A 1 117 ? -14.765 6.381 19.724 1.00 82.94 117 GLN A N 1
ATOM 930 C CA . GLN A 1 117 ? -14.333 6.098 21.098 1.00 82.94 117 GLN A CA 1
ATOM 931 C C . GLN A 1 117 ? -14.234 7.349 21.977 1.00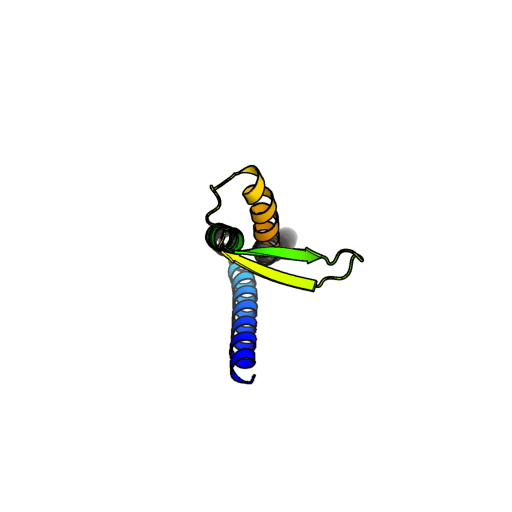 82.94 117 GLN A C 1
ATOM 933 O O . GLN A 1 117 ? -14.637 7.314 23.138 1.00 82.94 117 GLN A O 1
ATOM 938 N N . LYS A 1 118 ? -13.728 8.464 21.434 1.00 81.56 118 LYS A N 1
ATOM 939 C CA . LYS A 1 118 ? -13.671 9.733 22.173 1.00 81.56 118 LYS A CA 1
ATOM 940 C C . LYS A 1 118 ? -15.057 10.235 22.565 1.00 81.56 118 LYS A C 1
ATOM 942 O O . LYS A 1 118 ? -15.224 10.690 23.693 1.00 81.56 118 LYS A O 1
ATOM 947 N N . ARG A 1 119 ? -16.029 10.146 21.653 1.00 84.62 119 ARG A N 1
ATOM 948 C CA . ARG A 1 119 ? -17.403 10.591 21.904 1.00 84.62 119 ARG A CA 1
ATOM 949 C C . ARG A 1 119 ? -18.070 9.753 22.994 1.00 84.62 119 ARG A C 1
ATOM 951 O O . ARG A 1 119 ? -18.615 10.323 23.931 1.00 84.62 119 ARG A O 1
ATOM 958 N N . GLU A 1 120 ? -17.959 8.426 22.924 1.00 86.06 120 GLU A N 1
ATOM 959 C CA . GLU A 1 120 ? -18.511 7.531 23.958 1.00 86.06 120 GLU A CA 1
ATOM 960 C C . GLU A 1 120 ? -17.882 7.801 25.337 1.00 86.06 120 GLU A C 1
ATOM 962 O O . GLU A 1 120 ? -18.580 7.867 26.347 1.00 86.06 120 GLU A O 1
ATOM 967 N N . ALA A 1 121 ? -16.566 8.043 25.384 1.00 84.50 121 ALA A N 1
ATOM 968 C CA . ALA A 1 121 ? -15.873 8.387 26.625 1.00 84.50 121 ALA A CA 1
ATOM 969 C C . ALA A 1 121 ? -16.345 9.728 27.219 1.00 84.50 121 ALA A C 1
ATOM 971 O O . ALA A 1 121 ? -16.408 9.869 28.440 1.00 84.50 121 ALA A O 1
ATOM 972 N N . GLN A 1 122 ? -16.684 10.708 26.376 1.00 87.62 122 GLN A N 1
ATOM 973 C CA . GLN A 1 122 ? -17.242 11.988 26.819 1.00 87.62 122 GLN A CA 1
ATOM 974 C C . GLN A 1 122 ? -18.670 11.832 27.352 1.00 87.62 122 GLN A C 1
ATOM 976 O O . GLN A 1 122 ? -18.955 12.343 28.430 1.00 87.62 122 GLN A O 1
ATOM 981 N N . ILE A 1 123 ? -19.531 11.080 26.658 1.00 87.12 123 ILE A N 1
ATOM 982 C CA . ILE A 1 123 ? -20.917 10.824 27.090 1.00 87.12 123 ILE A CA 1
ATOM 983 C C . ILE A 1 123 ? -20.936 10.091 28.436 1.00 87.12 123 ILE A C 1
ATOM 985 O O . ILE A 1 123 ? -21.629 10.510 29.358 1.00 87.12 123 ILE A O 1
ATOM 989 N N . HIS A 1 124 ? -20.129 9.039 28.590 1.00 87.06 124 HIS A N 1
ATOM 990 C CA . HIS A 1 124 ? -20.045 8.300 29.851 1.00 87.06 124 HIS A CA 1
ATOM 991 C C . HIS A 1 124 ? -19.494 9.165 30.995 1.00 87.06 124 HIS A C 1
ATOM 993 O O . HIS A 1 124 ? -19.947 9.054 32.132 1.00 87.06 124 HIS A O 1
ATOM 999 N N . LYS A 1 125 ? -18.544 10.065 30.700 1.00 89.81 125 LYS A N 1
ATOM 1000 C CA . LYS A 1 125 ? -18.043 11.037 31.681 1.00 89.81 125 LYS A CA 1
ATOM 1001 C C . LYS A 1 125 ? -19.139 12.008 32.126 1.00 89.81 125 LYS A C 1
ATOM 1003 O O . LYS A 1 125 ? -19.204 12.308 33.310 1.00 89.81 125 LYS A O 1
ATOM 1008 N N . MET A 1 126 ? -19.979 12.477 31.202 1.00 86.06 126 MET A N 1
ATOM 1009 C CA . MET A 1 126 ? -21.117 13.344 31.523 1.00 86.06 126 MET A CA 1
ATOM 1010 C C . MET A 1 126 ? -22.163 12.600 32.363 1.00 86.06 126 MET A C 1
ATOM 1012 O O . MET A 1 126 ? -22.622 13.139 33.359 1.00 86.06 126 MET A O 1
ATOM 1016 N N . ASN A 1 127 ? -22.463 11.340 32.030 1.00 84.69 127 ASN A N 1
ATOM 1017 C CA . ASN A 1 127 ? -23.444 10.523 32.752 1.00 84.69 127 ASN A CA 1
ATOM 1018 C C . ASN A 1 127 ? -23.038 10.204 34.205 1.00 84.69 127 ASN A C 1
ATOM 1020 O O . ASN A 1 127 ? -23.896 10.098 35.067 1.00 84.69 127 ASN A O 1
ATOM 1024 N N . ILE A 1 128 ? -21.738 10.050 34.497 1.00 85.00 128 ILE A N 1
ATOM 1025 C CA . ILE A 1 128 ? -21.258 9.826 35.877 1.00 85.00 128 ILE A CA 1
ATOM 1026 C C . ILE A 1 128 ? -21.366 11.093 36.738 1.00 85.00 128 ILE A C 1
ATOM 1028 O O . ILE A 1 128 ? -21.507 10.990 37.947 1.00 85.00 128 ILE A O 1
ATOM 1032 N N . GLN A 1 129 ? -21.240 12.281 36.145 1.00 83.50 129 GLN A N 1
ATOM 1033 C CA . GLN A 1 129 ? -21.228 13.546 36.892 1.00 83.50 129 GLN A CA 1
ATOM 1034 C C . GLN A 1 129 ? -22.625 14.036 37.290 1.00 83.50 129 GLN A C 1
ATOM 1036 O O . GLN A 1 129 ? -22.723 14.924 38.130 1.00 83.50 129 GLN A O 1
ATOM 1041 N N . ASP A 1 130 ? -23.668 13.486 36.668 1.00 79.81 130 ASP A N 1
ATOM 1042 C CA . ASP A 1 130 ? -25.074 13.818 36.922 1.00 79.81 130 ASP A CA 1
ATOM 1043 C C . ASP A 1 130 ? -25.719 12.900 37.988 1.00 79.81 130 ASP A C 1
ATOM 1045 O O . ASP A 1 130 ? -26.852 13.134 38.401 1.00 79.81 130 ASP A O 1
ATOM 1049 N N . LEU A 1 131 ? -25.003 11.848 38.424 1.00 65.19 131 LEU A N 1
ATOM 1050 C CA . LEU A 1 131 ? -25.426 10.863 39.432 1.00 65.19 131 LEU A CA 1
ATOM 1051 C C . LEU A 1 131 ? -24.900 11.217 40.830 1.00 65.19 131 LEU A C 1
ATOM 1053 O O . LEU A 1 131 ? -25.666 11.029 41.801 1.00 65.19 131 LEU A O 1
#

Foldseek 3Di:
DVVVVVVVVVVVVVLVVLVVVLLVQLLDPPLVSNVVSLVVLLVVLVVVLVVVLVVVVQWDWDFDADPVRHGPDTDTDRDPDDPDCVVRVVSSVVSSVVSCPSSVVSVVSSVVSNVVVVVVVVV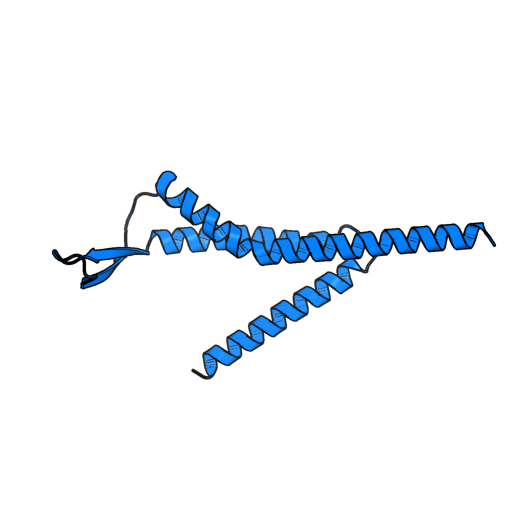VVVVVVVD

Secondary structure (DSSP, 8-state):
-HHHHHHHHHHHHHHHHHHHHHHHHHTSS-TTHHHHHHHHHHHHHHHHHHHHHHHHHHEEEEEEE-TTS-EEEEEEEE------HHHHHHHHHHHHHHHHHHHHHHHHHHHHHHHHHHHHHHHHHHHHHT-

Sequence (131 aa):
MKTNSVYIIFALICVIGLCVLQYYISLKSKKWLGWILPGIFFCLSILFTISAVTFLHSYEISEVYSNNGNLMSSIITNTTSNFSIQTILPKAIEIFLICNLPTILFIIIFLVVHQKQKREAQIHKMNIQDL